Protein AF-A0A2C5Y6F6-F1 (afdb_monomer_lite)

Radius of gyration: 19.6 Å; chains: 1; bounding box: 39×27×60 Å

Organism: NCBI:txid1399860

Foldseek 3Di:
DFDWFFADPPQRDRDPDPPDDVPTDTDGWDWDDDPLPHPDIDTQDSVSDCVVVVVVCVDVVSVVSVVVVVVVVCVVPPPPPDD

Structure (mmCIF, N/CA/C/O backbone):
data_AF-A0A2C5Y6F6-F1
#
_entry.id   AF-A0A2C5Y6F6-F1
#
loop_
_atom_site.group_PDB
_atom_site.id
_atom_site.type_symbol
_atom_site.label_atom_id
_atom_site.label_alt_id
_atom_site.label_comp_id
_atom_site.label_asym_id
_atom_site.label_entity_id
_atom_site.label_seq_id
_atom_site.pdbx_PDB_ins_code
_atom_site.Cartn_x
_atom_site.Cartn_y
_atom_site.Cartn_z
_atom_site.occupancy
_atom_site.B_iso_or_equiv
_atom_site.auth_seq_id
_atom_site.auth_comp_id
_atom_site.auth_asym_id
_atom_site.auth_atom_id
_atom_site.pdbx_PDB_model_num
ATOM 1 N N . MET A 1 1 ? -5.674 -18.916 2.414 1.00 50.75 1 MET A N 1
ATOM 2 C CA . MET A 1 1 ? -6.230 -18.810 3.784 1.00 50.75 1 MET A CA 1
ATOM 3 C C . MET A 1 1 ? -6.637 -17.375 4.092 1.00 50.75 1 MET A C 1
ATOM 5 O O . MET A 1 1 ? -5.792 -16.487 4.046 1.00 50.75 1 MET A O 1
ATOM 9 N N . MET A 1 2 ? -7.905 -17.154 4.429 1.00 55.38 2 MET A N 1
ATOM 10 C CA . MET A 1 2 ? -8.396 -15.896 4.997 1.00 55.38 2 MET A CA 1
ATOM 11 C C . MET A 1 2 ? -7.997 -15.813 6.483 1.00 55.38 2 MET A C 1
ATOM 13 O O . MET A 1 2 ? -8.258 -16.749 7.233 1.00 55.38 2 MET A O 1
ATOM 17 N N . LYS A 1 3 ? -7.324 -14.732 6.910 1.00 61.44 3 LYS A N 1
ATOM 18 C CA . LYS A 1 3 ? -6.945 -14.519 8.322 1.00 61.44 3 LYS A CA 1
ATOM 19 C C . LYS A 1 3 ? -8.025 -13.696 9.025 1.00 61.44 3 LYS A C 1
ATOM 21 O O . LYS A 1 3 ? -8.227 -12.539 8.669 1.00 61.44 3 LYS A O 1
ATOM 26 N N . TYR A 1 4 ? -8.677 -14.289 10.019 1.00 63.72 4 TYR A N 1
ATOM 27 C CA . TYR A 1 4 ? -9.590 -13.596 10.925 1.00 63.72 4 TYR A CA 1
ATOM 28 C C . TYR A 1 4 ? -8.785 -12.849 11.992 1.00 63.72 4 TYR A C 1
ATOM 30 O O . TYR A 1 4 ? -7.814 -13.390 12.526 1.00 63.72 4 TYR A O 1
ATOM 38 N N . CYS A 1 5 ? -9.171 -11.609 12.288 1.00 65.06 5 CYS A N 1
ATOM 39 C CA . CYS A 1 5 ? -8.602 -10.821 13.382 1.00 65.06 5 CYS A CA 1
ATOM 40 C C . CYS A 1 5 ? -9.652 -10.669 14.484 1.00 65.06 5 CYS A C 1
ATOM 42 O O . CYS A 1 5 ? -10.830 -10.456 14.184 1.00 65.06 5 CYS A O 1
ATOM 44 N N . CYS A 1 6 ? -9.239 -10.773 15.751 1.00 67.50 6 CYS A N 1
ATOM 45 C CA . CYS A 1 6 ? -10.136 -10.433 16.846 1.00 67.50 6 CYS A CA 1
ATOM 46 C C . CYS A 1 6 ? -10.259 -8.909 16.937 1.00 67.50 6 CYS A C 1
ATOM 48 O O . CYS A 1 6 ? -9.272 -8.170 16.883 1.00 67.50 6 CYS A O 1
ATOM 50 N N . LEU A 1 7 ? -11.501 -8.449 16.986 1.00 66.56 7 LEU A N 1
ATOM 51 C CA . LEU A 1 7 ? -11.876 -7.065 17.174 1.00 66.56 7 LEU A CA 1
ATOM 52 C C . LEU A 1 7 ? -12.306 -6.870 18.621 1.00 66.56 7 LEU A C 1
ATOM 54 O O . LEU A 1 7 ? -13.083 -7.656 19.174 1.00 66.56 7 LEU A O 1
ATOM 58 N N . ASP A 1 8 ? -11.831 -5.782 19.208 1.00 65.12 8 ASP A N 1
ATOM 59 C CA . ASP A 1 8 ? -12.300 -5.325 20.504 1.00 65.12 8 ASP A CA 1
ATOM 60 C C . ASP A 1 8 ? -13.794 -4.943 20.417 1.00 65.12 8 ASP A C 1
ATOM 62 O O . ASP A 1 8 ? -14.192 -4.210 19.504 1.00 65.12 8 ASP A O 1
ATOM 66 N N . PRO A 1 9 ? -14.648 -5.417 21.338 1.00 64.88 9 PRO A N 1
ATOM 67 C CA . PRO A 1 9 ? -16.091 -5.217 21.250 1.00 64.88 9 PRO A CA 1
ATOM 68 C C . PRO A 1 9 ? -16.534 -3.757 21.432 1.00 64.88 9 PRO A C 1
ATOM 70 O O . PRO A 1 9 ? -17.641 -3.426 21.009 1.00 64.88 9 PRO A O 1
ATOM 73 N N . LYS A 1 10 ? -15.706 -2.885 22.027 1.00 66.75 10 LYS A N 1
ATOM 74 C CA . LYS A 1 10 ? -16.039 -1.468 22.260 1.00 66.75 10 LYS A CA 1
ATOM 75 C C . LYS A 1 10 ? -15.494 -0.545 21.175 1.00 66.75 10 LYS A C 1
ATOM 77 O O . LYS A 1 10 ? -16.134 0.439 20.827 1.00 66.75 10 LYS A O 1
ATOM 82 N N . THR A 1 11 ? -14.314 -0.847 20.650 1.00 64.50 11 THR A N 1
ATOM 83 C CA . THR A 1 11 ? -13.587 0.029 19.721 1.00 64.50 11 THR A CA 1
ATOM 84 C C . THR A 1 11 ? -13.544 -0.507 18.295 1.00 64.50 11 THR A C 1
ATOM 86 O O . THR A 1 11 ? -13.086 0.206 17.406 1.00 64.50 11 THR A O 1
ATOM 89 N N . GLN A 1 12 ? -13.982 -1.753 18.073 1.00 62.62 12 GLN A N 1
ATOM 90 C CA . GLN A 1 12 ? -13.880 -2.473 16.798 1.00 62.62 12 GLN A CA 1
ATOM 91 C C . GLN A 1 12 ? -12.454 -2.492 16.223 1.00 62.62 12 GLN A C 1
ATOM 93 O O . GLN A 1 12 ? -12.251 -2.685 15.026 1.00 62.62 12 GLN A O 1
ATOM 98 N N . ARG A 1 13 ? -11.438 -2.298 17.072 1.00 62.31 13 ARG A N 1
ATOM 99 C CA . ARG A 1 13 ? -10.037 -2.284 16.656 1.00 62.31 13 ARG A CA 1
ATOM 100 C C . ARG A 1 13 ? -9.498 -3.707 16.608 1.00 62.31 13 ARG A C 1
ATOM 102 O O . ARG A 1 13 ? -9.800 -4.482 17.516 1.00 62.31 13 ARG A O 1
ATOM 109 N N . PRO A 1 14 ? -8.664 -4.044 15.611 1.00 64.12 14 PRO A N 1
ATOM 110 C CA . PRO A 1 14 ? -7.947 -5.305 15.624 1.00 64.12 14 PRO A CA 1
ATOM 111 C C . PRO A 1 14 ? -6.981 -5.311 16.810 1.00 64.12 14 PRO A C 1
ATOM 113 O O . PRO A 1 14 ? -6.038 -4.520 16.861 1.00 64.12 14 PRO A O 1
ATOM 116 N N . ILE A 1 15 ? -7.238 -6.191 17.769 1.00 64.00 15 ILE A N 1
ATOM 117 C CA . ILE A 1 15 ? -6.376 -6.416 18.926 1.00 64.00 15 ILE A CA 1
ATOM 118 C C . ILE A 1 15 ? -5.465 -7.605 18.626 1.00 64.00 15 ILE A C 1
ATOM 120 O O . ILE A 1 15 ? -5.893 -8.645 18.136 1.00 64.00 15 ILE A O 1
ATOM 124 N N . GLN A 1 16 ? -4.175 -7.451 18.909 1.00 60.19 16 GLN A N 1
ATOM 125 C CA . GLN A 1 16 ? -3.198 -8.538 18.837 1.00 60.19 16 GLN A CA 1
ATOM 126 C C . GLN A 1 16 ? -3.125 -9.220 20.211 1.00 60.19 16 GLN A C 1
ATOM 128 O O . GLN A 1 16 ? -2.062 -9.319 20.810 1.00 60.19 16 GLN A O 1
ATOM 133 N N . ALA A 1 17 ? -4.280 -9.587 20.771 1.00 52.81 17 ALA A N 1
ATOM 134 C CA . ALA A 1 17 ? -4.362 -10.110 22.129 1.00 52.81 17 ALA A CA 1
ATOM 135 C C . ALA A 1 17 ? -4.322 -11.643 22.107 1.00 52.81 17 ALA A C 1
ATOM 137 O O . ALA A 1 17 ? -5.263 -12.304 21.666 1.00 52.81 17 ALA A O 1
ATOM 138 N N . GLN A 1 18 ? -3.204 -12.191 22.576 1.00 54.19 18 GLN A N 1
ATOM 139 C CA . GLN A 1 18 ? -3.154 -13.503 23.213 1.00 54.19 18 GLN A CA 1
ATOM 140 C C . GLN A 1 18 ? -3.015 -13.239 24.722 1.00 54.19 18 GLN A C 1
ATOM 142 O O . GLN A 1 18 ? -2.146 -12.446 25.088 1.00 54.19 18 GLN A O 1
ATOM 147 N N . PRO A 1 19 ? -3.821 -13.857 25.601 1.00 57.38 19 PRO A N 1
ATOM 148 C CA . PRO A 1 19 ? -4.811 -14.899 25.335 1.00 57.38 19 PRO A CA 1
ATOM 149 C C . PRO A 1 19 ? -6.150 -14.371 24.788 1.00 57.38 19 PRO A C 1
ATOM 151 O O . PRO A 1 19 ? -6.441 -13.177 24.804 1.00 57.38 19 PRO A O 1
ATOM 154 N N . LEU A 1 20 ? -6.933 -15.309 24.253 1.00 55.56 20 LEU A N 1
ATOM 155 C CA . LEU A 1 20 ? -8.240 -15.123 23.629 1.00 55.56 20 LEU A CA 1
ATOM 156 C C . LEU A 1 20 ? -9.202 -14.412 24.598 1.00 55.56 20 LEU A C 1
ATOM 158 O O . LEU A 1 20 ? -9.615 -14.998 25.592 1.00 55.56 20 LEU A O 1
ATOM 162 N N . VAL A 1 21 ? -9.549 -13.154 24.331 1.00 59.84 21 VAL A N 1
ATOM 163 C CA . VAL A 1 21 ? -10.478 -12.406 25.193 1.00 59.84 21 VAL A CA 1
ATOM 164 C C . VAL A 1 21 ? -11.893 -12.968 25.010 1.00 59.84 21 VAL A C 1
ATOM 166 O O . VAL A 1 21 ? -12.432 -12.935 23.898 1.00 59.84 21 VAL A O 1
ATOM 169 N N . GLU A 1 22 ? -12.497 -13.498 26.077 1.00 59.12 22 GLU A N 1
ATOM 170 C CA . GLU A 1 22 ? -13.894 -13.951 26.077 1.00 59.12 22 GLU A CA 1
ATOM 171 C C . GLU A 1 22 ? -14.819 -12.775 25.715 1.00 59.12 22 GLU A C 1
ATOM 173 O O . GLU A 1 22 ? -14.830 -11.740 26.379 1.00 59.12 22 GLU A O 1
ATOM 178 N N . GLY A 1 23 ? -15.553 -12.905 24.603 1.00 64.25 23 GLY A N 1
ATOM 179 C CA . GLY A 1 23 ? -16.425 -11.852 24.060 1.00 64.25 23 GLY A CA 1
ATOM 180 C C . GLY A 1 23 ? -15.834 -11.014 22.916 1.00 64.25 23 GLY A C 1
ATOM 181 O O . GLY A 1 23 ? -16.503 -10.100 22.425 1.00 64.25 23 GLY A O 1
ATOM 182 N N . ALA A 1 24 ? -14.617 -11.309 22.446 1.00 63.59 24 ALA A N 1
ATOM 183 C CA . ALA A 1 24 ? -14.053 -10.645 21.270 1.00 63.59 24 ALA A CA 1
ATOM 184 C C . ALA A 1 24 ? -14.802 -11.032 19.979 1.00 63.59 24 ALA A C 1
ATOM 186 O O . ALA A 1 24 ? -15.060 -12.210 19.715 1.00 63.59 24 ALA A O 1
ATOM 187 N N . LYS A 1 25 ? -15.129 -10.041 19.139 1.00 64.44 25 LYS A N 1
ATOM 188 C CA . LYS A 1 25 ? -15.778 -10.276 17.840 1.00 64.44 25 LYS A CA 1
ATOM 189 C C . LYS A 1 25 ? -14.715 -10.616 16.803 1.00 64.44 25 LYS A C 1
ATOM 191 O O . LYS A 1 25 ? -13.821 -9.818 16.563 1.00 64.44 25 LYS A O 1
ATOM 196 N N . TYR A 1 26 ? -14.809 -11.767 16.150 1.00 64.38 26 TYR A N 1
ATOM 197 C CA . TYR A 1 26 ? -13.910 -12.101 15.043 1.00 64.38 26 TYR A CA 1
ATOM 198 C C . TYR A 1 26 ? -14.466 -11.523 13.753 1.00 64.38 26 TYR A C 1
ATOM 200 O O . TYR A 1 26 ? -15.584 -11.849 13.359 1.00 64.38 26 TYR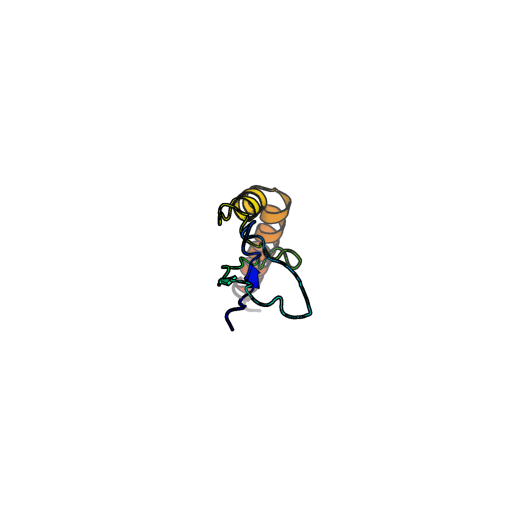 A O 1
ATOM 208 N N . ALA A 1 27 ? -13.683 -10.679 13.089 1.00 67.81 27 ALA A N 1
ATOM 209 C CA . ALA A 1 27 ? -14.031 -10.172 11.773 1.00 67.81 27 ALA A CA 1
ATOM 210 C C . ALA A 1 27 ? -12.975 -10.573 10.752 1.00 67.81 27 ALA A C 1
ATOM 212 O O . ALA A 1 27 ? -11.771 -10.647 11.032 1.00 67.81 27 ALA A O 1
ATOM 213 N N . TRP A 1 28 ? -13.451 -10.821 9.540 1.00 66.25 28 TRP A N 1
ATOM 214 C CA . TRP A 1 28 ? -12.588 -10.920 8.383 1.00 66.25 28 TRP A CA 1
ATOM 215 C C . TRP A 1 28 ? -12.188 -9.513 7.936 1.00 66.25 28 TRP A C 1
ATOM 217 O O . TRP A 1 28 ? -13.052 -8.669 7.707 1.00 66.25 28 TRP A O 1
ATOM 227 N N . LEU A 1 29 ? -10.882 -9.262 7.817 1.00 67.12 29 LEU A N 1
ATOM 228 C CA . LEU A 1 29 ? -10.356 -7.990 7.324 1.00 67.12 29 LEU A CA 1
ATOM 229 C C . LEU A 1 29 ? -9.627 -8.214 5.989 1.00 67.12 29 LEU A C 1
ATOM 231 O O . LEU A 1 29 ? -8.640 -8.961 5.968 1.00 67.12 29 LEU A O 1
ATOM 235 N N . PRO A 1 30 ? -10.057 -7.573 4.883 1.00 68.62 30 PRO A N 1
ATOM 236 C CA . PRO A 1 30 ? -9.353 -7.656 3.607 1.00 68.62 30 PRO A CA 1
ATOM 237 C C . PRO A 1 30 ? -7.983 -6.990 3.739 1.00 68.62 30 PRO A C 1
ATOM 239 O O . PRO A 1 30 ? -7.891 -5.803 4.029 1.00 68.62 30 PRO A O 1
ATOM 242 N N . ARG A 1 31 ? -6.896 -7.742 3.542 1.00 77.00 31 ARG A N 1
ATOM 243 C CA . ARG A 1 31 ? -5.524 -7.212 3.617 1.00 77.00 31 ARG A CA 1
ATOM 244 C C . ARG A 1 31 ? -4.972 -7.029 2.214 1.00 77.00 31 ARG A C 1
ATOM 246 O O . ARG A 1 31 ? -4.940 -7.989 1.448 1.00 77.00 31 ARG A O 1
ATOM 253 N N . ILE A 1 32 ? -4.487 -5.831 1.904 1.00 83.38 32 ILE A N 1
ATOM 254 C CA . ILE A 1 32 ? -3.926 -5.513 0.586 1.00 83.38 32 ILE A CA 1
ATOM 255 C C . ILE A 1 32 ? -2.399 -5.572 0.669 1.00 83.38 32 ILE A C 1
ATOM 257 O O . ILE A 1 32 ? -1.789 -4.959 1.549 1.00 83.38 32 ILE A O 1
ATOM 261 N N . ARG A 1 33 ? -1.768 -6.319 -0.240 1.00 83.62 33 ARG A N 1
ATOM 262 C CA . ARG A 1 33 ? -0.308 -6.398 -0.374 1.00 83.62 33 ARG A CA 1
ATOM 263 C C . ARG A 1 33 ? 0.108 -5.770 -1.700 1.00 83.62 33 ARG A C 1
ATOM 265 O O . ARG A 1 33 ? -0.413 -6.154 -2.739 1.00 83.62 33 ARG A O 1
ATOM 272 N N . CYS A 1 34 ? 1.079 -4.862 -1.654 1.00 86.94 34 CYS A N 1
ATOM 273 C CA . CYS A 1 34 ? 1.769 -4.405 -2.857 1.00 86.94 34 CYS A CA 1
ATOM 274 C C . CYS A 1 34 ? 2.861 -5.415 -3.227 1.00 86.94 34 CYS A C 1
ATOM 276 O O . CYS A 1 34 ? 3.651 -5.799 -2.363 1.00 86.94 34 CYS A O 1
ATOM 278 N N . LEU A 1 35 ? 2.900 -5.857 -4.484 1.00 84.62 35 LEU A N 1
ATOM 279 C CA . LEU A 1 35 ? 3.919 -6.799 -4.960 1.00 84.62 35 LEU A CA 1
ATOM 280 C C . LEU A 1 35 ? 5.223 -6.080 -5.322 1.00 84.62 35 LEU A C 1
ATOM 282 O O . LEU A 1 35 ? 6.298 -6.604 -5.049 1.00 84.62 35 LEU A O 1
ATOM 286 N N . ASP A 1 36 ? 5.132 -4.847 -5.825 1.00 86.69 36 ASP A N 1
ATOM 287 C CA . ASP A 1 36 ? 6.290 -3.990 -6.108 1.00 86.69 36 ASP A CA 1
ATOM 288 C C . ASP A 1 36 ? 6.963 -3.481 -4.819 1.00 86.69 36 ASP A C 1
ATOM 290 O O . ASP A 1 36 ? 8.174 -3.270 -4.753 1.00 86.69 36 ASP A O 1
ATOM 294 N N . CYS A 1 37 ? 6.184 -3.293 -3.750 1.00 87.06 37 CYS A N 1
ATOM 295 C CA . CYS A 1 37 ? 6.673 -2.848 -2.447 1.00 87.06 37 CYS A CA 1
ATOM 296 C C . CYS A 1 37 ? 6.611 -3.982 -1.420 1.00 87.06 37 CYS A C 1
ATOM 298 O O . CYS A 1 37 ? 5.695 -4.057 -0.601 1.00 87.06 37 CYS A O 1
ATOM 300 N N . THR A 1 38 ? 7.652 -4.813 -1.433 1.00 73.38 38 THR A N 1
ATOM 301 C CA . THR A 1 38 ? 7.834 -6.058 -0.664 1.00 73.38 38 THR A CA 1
ATOM 302 C C . THR A 1 38 ? 7.582 -5.979 0.848 1.00 73.38 38 THR A C 1
ATOM 304 O O . THR A 1 38 ? 7.331 -7.008 1.469 1.00 73.38 38 THR A O 1
ATOM 307 N N . THR A 1 39 ? 7.605 -4.796 1.467 1.00 64.88 39 THR A N 1
ATOM 308 C CA . THR A 1 39 ? 7.557 -4.653 2.935 1.00 64.88 39 THR A CA 1
ATOM 309 C C . THR A 1 39 ? 6.222 -4.166 3.502 1.00 64.88 39 THR A C 1
ATOM 311 O O . THR A 1 39 ? 6.093 -4.086 4.724 1.00 64.88 39 THR A O 1
ATOM 314 N N . LYS A 1 40 ? 5.218 -3.819 2.680 1.00 64.81 40 LYS A N 1
ATOM 315 C CA . LYS A 1 40 ? 3.988 -3.184 3.195 1.00 64.81 40 LYS A CA 1
ATOM 316 C C . LYS A 1 40 ? 2.735 -4.025 2.971 1.00 64.81 40 LYS A C 1
ATOM 318 O O . LYS A 1 40 ? 2.251 -4.200 1.854 1.00 64.81 40 LYS A O 1
ATOM 323 N N . LEU A 1 41 ? 2.192 -4.515 4.084 1.00 71.62 41 LEU A N 1
ATOM 324 C CA . LEU A 1 41 ? 0.882 -5.147 4.169 1.00 71.62 41 LEU A CA 1
ATOM 325 C C . LEU A 1 41 ? -0.096 -4.141 4.774 1.00 71.62 41 LEU A C 1
ATOM 327 O O . LEU A 1 41 ? 0.040 -3.759 5.936 1.00 71.62 41 LEU A O 1
ATOM 331 N N . TYR A 1 42 ? -1.057 -3.696 3.973 1.00 75.50 42 TYR A N 1
ATOM 332 C CA . TYR A 1 42 ? -2.020 -2.680 4.364 1.00 75.50 42 TYR A CA 1
ATOM 333 C C . TYR A 1 42 ? -3.224 -3.342 5.018 1.00 75.50 42 TYR A C 1
ATOM 335 O O . TYR A 1 42 ? -3.936 -4.139 4.401 1.00 75.50 42 TYR A O 1
ATOM 343 N N . THR A 1 43 ? -3.422 -3.012 6.290 1.00 71.06 43 THR A N 1
ATOM 344 C CA . THR A 1 43 ? -4.627 -3.356 7.041 1.00 71.06 43 THR A CA 1
ATOM 345 C C . THR A 1 43 ? -5.604 -2.183 6.913 1.00 71.06 43 THR A C 1
ATOM 347 O O . THR A 1 43 ? -5.177 -1.043 7.137 1.00 71.06 43 THR A O 1
ATOM 350 N N . PRO A 1 44 ? -6.869 -2.419 6.525 1.00 67.44 44 PRO A N 1
ATOM 351 C CA . PRO A 1 44 ? -7.867 -1.365 6.399 1.00 67.44 44 PRO A CA 1
ATOM 352 C C . PRO A 1 44 ? -8.048 -0.655 7.744 1.00 67.44 44 PRO A C 1
ATOM 354 O O . PRO A 1 44 ? -7.923 -1.269 8.807 1.00 67.44 44 PRO A O 1
ATOM 357 N N . GLY A 1 45 ? -8.244 0.663 7.681 1.00 61.91 45 GLY A N 1
ATOM 358 C CA . GLY A 1 45 ? -8.403 1.517 8.859 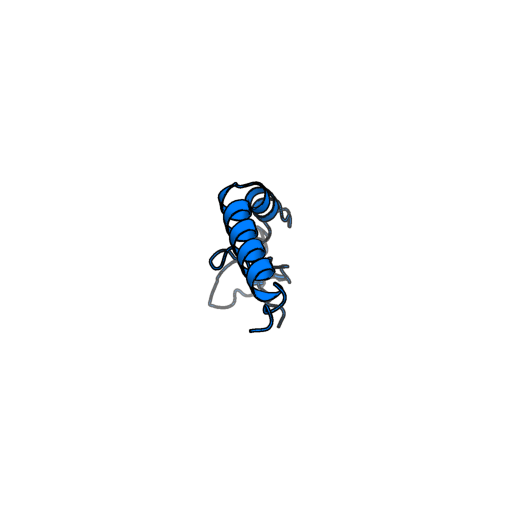1.00 61.91 45 GLY A CA 1
ATOM 359 C C . GLY A 1 45 ? -9.716 1.265 9.615 1.00 61.91 45 GLY A C 1
ATOM 360 O O . GLY A 1 45 ? -10.492 0.402 9.213 1.00 61.91 45 GLY A O 1
ATOM 361 N N . PRO A 1 46 ? -9.988 2.022 10.694 1.00 59.28 46 PRO A N 1
ATOM 362 C CA . PRO A 1 46 ? -11.246 1.931 11.447 1.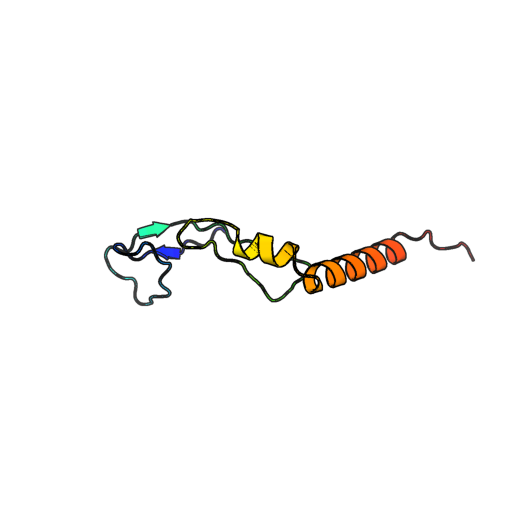00 59.28 46 PRO A CA 1
ATOM 363 C C . PRO A 1 46 ? -12.486 2.153 10.564 1.00 59.28 46 PRO A C 1
ATOM 365 O O . PRO A 1 46 ? -13.516 1.536 10.801 1.00 59.28 46 PRO A O 1
ATOM 368 N N . ASP A 1 47 ? -12.350 2.936 9.493 1.00 63.00 47 ASP A N 1
ATOM 369 C CA . ASP A 1 47 ? -13.397 3.175 8.492 1.00 63.00 47 ASP A CA 1
ATOM 370 C C . ASP A 1 47 ? -13.547 2.028 7.470 1.00 63.00 47 ASP A C 1
ATOM 372 O O . ASP A 1 47 ? -14.278 2.148 6.493 1.00 63.00 47 ASP A O 1
ATOM 376 N N . MET A 1 48 ? -12.800 0.929 7.638 1.00 65.19 48 MET A N 1
ATOM 377 C CA . MET A 1 48 ? -12.659 -0.168 6.671 1.00 65.19 48 MET A CA 1
ATOM 378 C C . MET A 1 48 ? -12.176 0.266 5.273 1.00 65.19 48 MET A C 1
ATOM 380 O O . MET A 1 48 ? -12.342 -0.461 4.296 1.00 65.19 48 MET A O 1
ATOM 384 N N . THR A 1 49 ? -11.528 1.428 5.158 1.00 70.19 49 THR A N 1
ATOM 385 C CA . THR A 1 49 ? -11.099 1.982 3.866 1.00 70.19 49 THR A CA 1
ATOM 386 C C . THR A 1 49 ? -9.674 1.586 3.476 1.00 70.19 49 THR A C 1
ATOM 388 O O . THR A 1 49 ? -8.796 1.338 4.313 1.00 70.19 49 THR A O 1
ATOM 391 N N . ALA A 1 50 ? -9.421 1.594 2.165 1.00 77.25 50 ALA A N 1
ATOM 392 C CA . ALA A 1 50 ? -8.109 1.371 1.557 1.00 77.25 50 ALA A CA 1
ATOM 393 C C . ALA A 1 50 ? -7.281 2.665 1.404 1.00 77.25 50 ALA A C 1
ATOM 395 O O . ALA A 1 50 ? -6.271 2.675 0.704 1.00 77.25 50 ALA A O 1
ATOM 396 N N . GLN A 1 51 ? -7.641 3.758 2.083 1.00 80.31 51 GLN A N 1
ATOM 397 C CA . GLN A 1 51 ? -7.044 5.086 1.876 1.00 80.31 51 GLN A CA 1
ATOM 398 C C . GLN A 1 51 ? -5.513 5.114 2.082 1.00 80.31 51 GLN A C 1
ATOM 400 O O . GLN A 1 51 ? -4.771 5.782 1.355 1.00 80.31 51 GLN A O 1
ATOM 405 N N . LYS A 1 52 ? -4.992 4.337 3.044 1.00 78.38 52 LYS A N 1
ATOM 406 C CA . LYS A 1 52 ? -3.536 4.186 3.255 1.00 78.38 52 LYS A CA 1
ATOM 407 C C . LYS A 1 52 ? -2.836 3.483 2.087 1.00 78.38 52 LYS A C 1
ATOM 409 O O . LYS A 1 52 ? -1.658 3.727 1.841 1.00 78.38 52 LYS A O 1
ATOM 414 N N . PHE A 1 53 ? -3.548 2.606 1.386 1.00 84.25 53 PHE A N 1
ATOM 415 C CA . PHE A 1 53 ? -3.050 1.948 0.186 1.00 84.25 53 PHE A CA 1
ATOM 416 C C . PHE A 1 53 ? -3.119 2.885 -1.027 1.00 84.25 53 PHE A C 1
ATOM 418 O O . PHE A 1 53 ? -2.141 3.007 -1.756 1.00 84.25 53 PHE A O 1
ATOM 425 N N . GLU A 1 54 ? -4.202 3.642 -1.196 1.00 86.81 54 GLU A N 1
ATOM 426 C CA . GLU A 1 54 ? -4.320 4.632 -2.280 1.00 86.81 54 GLU A CA 1
ATOM 427 C C . GLU A 1 54 ? -3.245 5.721 -2.205 1.00 86.81 54 GLU A C 1
ATOM 429 O O . GLU A 1 54 ? -2.626 6.080 -3.206 1.00 86.81 54 GLU A O 1
ATOM 434 N N . THR A 1 55 ? -2.975 6.230 -1.003 1.00 88.69 55 THR A N 1
ATOM 435 C CA . THR A 1 55 ? -1.888 7.198 -0.784 1.00 88.69 55 THR A CA 1
ATOM 436 C C . THR A 1 55 ? -0.520 6.598 -1.098 1.00 88.69 55 THR A C 1
ATOM 438 O O . THR A 1 55 ? 0.352 7.300 -1.602 1.00 88.69 55 THR A O 1
ATOM 441 N N . HIS A 1 56 ? -0.335 5.298 -0.870 1.00 87.06 56 HIS A N 1
ATOM 442 C CA . HIS A 1 56 ? 0.872 4.588 -1.273 1.00 87.06 56 HIS A CA 1
ATOM 443 C C . HIS A 1 56 ? 1.036 4.504 -2.793 1.00 87.06 56 HIS A C 1
ATOM 445 O O . HIS A 1 56 ? 2.152 4.722 -3.266 1.00 87.06 56 HIS A O 1
ATOM 451 N N . LEU A 1 57 ? -0.042 4.254 -3.544 1.00 89.31 57 LEU A N 1
ATOM 452 C CA . LEU A 1 57 ? -0.002 4.249 -5.011 1.00 89.31 57 LEU A CA 1
ATOM 453 C C . LEU A 1 57 ? 0.371 5.627 -5.578 1.00 89.31 57 LEU A C 1
ATOM 455 O O . LEU A 1 57 ? 1.075 5.716 -6.580 1.00 89.31 57 LEU A O 1
ATOM 459 N N . LYS A 1 58 ? -0.060 6.706 -4.909 1.00 89.06 58 LYS A N 1
ATOM 460 C CA . LYS A 1 58 ? 0.238 8.095 -5.301 1.00 89.06 58 LYS A CA 1
ATOM 461 C C . LYS A 1 58 ? 1.677 8.537 -4.998 1.00 89.06 58 LYS A C 1
ATOM 463 O O . LYS A 1 58 ? 2.112 9.564 -5.512 1.00 89.06 58 LYS A O 1
ATOM 468 N N . TRP A 1 59 ? 2.421 7.807 -4.166 1.00 87.56 59 TRP A N 1
ATOM 469 C CA . TRP A 1 59 ? 3.795 8.165 -3.803 1.00 87.56 59 TRP A CA 1
ATOM 470 C C . TRP A 1 59 ? 4.795 7.802 -4.911 1.00 87.56 59 TRP A C 1
ATOM 472 O O . TRP A 1 59 ? 4.778 6.685 -5.430 1.00 87.56 59 TRP A O 1
ATOM 482 N N . ASN A 1 60 ? 5.742 8.703 -5.204 1.00 87.62 60 ASN A N 1
ATOM 483 C CA . ASN A 1 60 ? 6.755 8.497 -6.254 1.00 87.62 60 ASN A CA 1
ATOM 484 C C . ASN A 1 60 ? 7.570 7.207 -6.068 1.00 87.62 60 ASN A C 1
ATOM 486 O O . ASN A 1 60 ? 7.853 6.517 -7.041 1.00 87.62 60 ASN A O 1
ATOM 490 N N . GLY A 1 61 ? 7.869 6.822 -4.823 1.00 88.56 61 GLY A N 1
ATOM 491 C CA . GLY A 1 61 ? 8.621 5.595 -4.544 1.00 88.56 61 GLY A CA 1
ATOM 492 C C . GLY A 1 61 ? 7.909 4.303 -4.967 1.00 88.56 61 GLY A C 1
ATOM 493 O O . GLY A 1 61 ? 8.575 3.312 -5.237 1.00 88.56 61 GLY A O 1
ATOM 494 N N . HIS A 1 62 ? 6.570 4.282 -5.046 1.00 91.56 62 HIS A N 1
ATOM 495 C CA . HIS A 1 62 ? 5.860 3.146 -5.646 1.00 91.56 62 HIS A CA 1
ATOM 496 C C . HIS A 1 62 ? 6.040 3.139 -7.166 1.00 91.56 62 HIS A C 1
ATOM 498 O O . HIS A 1 62 ? 6.407 2.117 -7.741 1.00 91.56 62 HIS A O 1
ATOM 504 N N . ARG A 1 63 ? 5.823 4.296 -7.798 1.00 92.31 63 ARG A N 1
ATOM 505 C CA . ARG A 1 63 ? 5.895 4.466 -9.251 1.00 92.31 63 ARG A CA 1
ATOM 506 C C . ARG A 1 63 ? 7.275 4.117 -9.815 1.00 92.31 63 ARG A C 1
ATOM 508 O O . ARG A 1 63 ? 7.354 3.485 -10.861 1.00 92.31 63 ARG A O 1
ATOM 515 N N . GLU A 1 64 ? 8.345 4.469 -9.107 1.00 93.12 64 GLU A N 1
ATOM 516 C CA . GLU A 1 64 ? 9.714 4.108 -9.492 1.00 93.12 64 GLU A CA 1
ATOM 517 C C . GLU A 1 64 ? 9.918 2.588 -9.541 1.00 93.12 64 GLU A C 1
ATOM 519 O O . GLU A 1 64 ? 10.424 2.064 -10.531 1.00 93.12 64 GLU A O 1
ATOM 524 N N . LYS A 1 65 ? 9.449 1.859 -8.522 1.00 90.31 65 LYS A N 1
ATOM 525 C CA . LYS A 1 65 ? 9.543 0.392 -8.499 1.00 90.31 65 LYS A CA 1
ATOM 526 C C . LYS A 1 65 ? 8.713 -0.268 -9.592 1.00 90.31 65 LYS A C 1
ATOM 528 O O . LYS A 1 65 ? 9.165 -1.238 -10.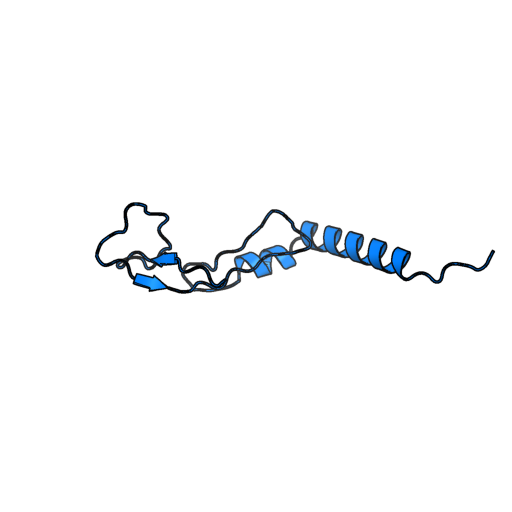191 1.00 90.31 65 LYS A O 1
ATOM 533 N N . VAL A 1 66 ? 7.530 0.277 -9.883 1.00 92.62 66 VAL A N 1
ATOM 534 C CA . VAL A 1 66 ? 6.706 -0.191 -11.007 1.00 92.62 66 VAL A CA 1
ATOM 535 C C . VAL A 1 66 ? 7.449 0.007 -12.327 1.00 92.62 66 VAL A C 1
ATOM 537 O O . VAL A 1 66 ? 7.513 -0.921 -13.124 1.00 92.62 66 VAL A O 1
ATOM 540 N N . ASN A 1 67 ? 8.072 1.168 -12.542 1.00 93.12 67 ASN A N 1
ATOM 541 C CA . ASN A 1 67 ? 8.863 1.411 -13.749 1.00 93.12 67 ASN A CA 1
ATOM 542 C C . ASN A 1 67 ? 10.052 0.445 -13.867 1.00 93.12 67 ASN A C 1
ATOM 544 O O . ASN A 1 67 ? 10.305 -0.060 -14.955 1.00 93.12 67 ASN A O 1
ATOM 548 N N . GLN A 1 68 ? 10.750 0.146 -12.766 1.00 91.94 68 GLN A N 1
ATOM 549 C CA . GLN A 1 68 ? 11.829 -0.851 -12.759 1.00 91.94 68 GLN A CA 1
ATOM 550 C C . GLN A 1 68 ? 11.320 -2.247 -13.137 1.00 91.94 68 GLN A C 1
ATOM 552 O O . GLN A 1 68 ? 11.950 -2.932 -13.942 1.00 91.94 68 GLN A O 1
ATOM 557 N N . ARG A 1 69 ? 10.161 -2.659 -12.604 1.00 92.31 69 ARG A N 1
ATOM 558 C CA . ARG A 1 69 ? 9.529 -3.930 -12.979 1.00 92.31 69 ARG A CA 1
ATOM 559 C C . ARG A 1 69 ? 9.170 -3.959 -14.464 1.00 92.31 69 ARG A C 1
ATOM 561 O O . ARG A 1 69 ? 9.505 -4.932 -15.129 1.00 92.31 69 ARG A O 1
ATOM 568 N N . LEU A 1 70 ? 8.540 -2.900 -14.971 1.00 93.19 70 LEU A N 1
ATOM 569 C CA . LEU A 1 70 ? 8.145 -2.800 -16.377 1.00 93.19 70 LEU A CA 1
ATOM 570 C C . LEU A 1 70 ? 9.359 -2.808 -17.315 1.00 93.19 70 LEU A C 1
ATOM 572 O O . LEU A 1 70 ? 9.313 -3.452 -18.357 1.00 93.19 70 LEU A O 1
ATOM 576 N N . ALA A 1 71 ? 10.459 -2.150 -16.937 1.00 92.19 71 ALA A N 1
ATOM 577 C CA . ALA A 1 71 ? 11.705 -2.190 -17.700 1.00 92.19 71 ALA A CA 1
ATOM 578 C C . ALA A 1 71 ? 12.294 -3.611 -17.750 1.00 92.19 71 ALA A C 1
ATOM 580 O O . ALA A 1 71 ? 12.654 -4.093 -18.820 1.00 92.19 71 ALA A O 1
ATOM 581 N N . ALA A 1 72 ? 12.314 -4.319 -16.616 1.00 89.19 72 ALA A N 1
ATOM 582 C CA . ALA A 1 72 ? 12.754 -5.714 -16.561 1.00 89.19 72 ALA A CA 1
ATOM 583 C C . ALA A 1 72 ? 11.793 -6.683 -17.281 1.00 89.19 72 ALA A C 1
ATOM 585 O O . ALA A 1 72 ? 12.200 -7.746 -17.742 1.00 89.19 72 ALA A O 1
ATOM 586 N N . GLU A 1 73 ? 10.500 -6.369 -17.357 1.00 89.19 73 GLU A N 1
ATOM 587 C CA . GLU A 1 73 ? 9.524 -7.105 -18.170 1.00 89.19 73 GLU A CA 1
ATOM 588 C C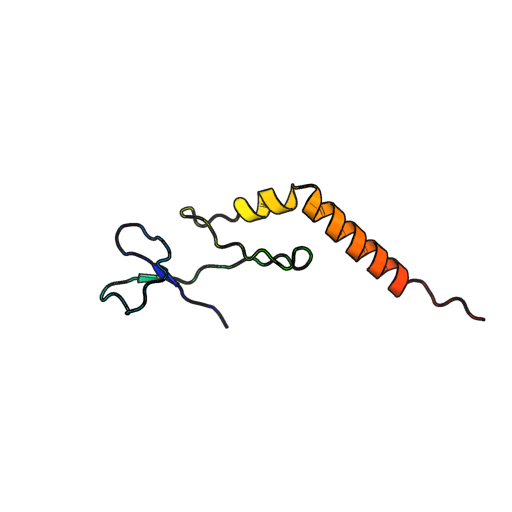 . GLU A 1 73 ? 9.780 -6.898 -19.664 1.00 89.19 73 GLU A C 1
ATOM 590 O O . GLU A 1 73 ? 9.837 -7.880 -20.398 1.00 89.19 73 GLU A O 1
ATOM 595 N N . ALA A 1 74 ? 10.022 -5.657 -20.089 1.00 88.62 74 ALA A N 1
ATOM 596 C CA . ALA A 1 74 ? 10.332 -5.335 -21.477 1.00 88.62 74 ALA A CA 1
ATOM 597 C C . ALA A 1 74 ? 11.632 -6.000 -21.960 1.00 88.62 74 ALA A C 1
ATOM 599 O O . ALA A 1 74 ? 11.675 -6.503 -23.076 1.00 88.62 74 ALA A O 1
ATOM 600 N N . GLU A 1 75 ? 12.672 -6.058 -21.123 1.00 83.25 75 GLU A N 1
ATOM 601 C CA . GLU A 1 75 ? 13.928 -6.731 -21.486 1.00 83.25 75 GLU A CA 1
ATOM 602 C C . GLU A 1 75 ? 13.778 -8.256 -21.587 1.00 83.25 75 GLU A C 1
ATOM 604 O O . GLU A 1 75 ? 14.422 -8.891 -22.417 1.00 83.25 75 GLU A O 1
ATOM 609 N N . ARG A 1 76 ? 12.885 -8.854 -20.787 1.00 81.50 76 ARG A N 1
ATOM 610 C CA . ARG A 1 76 ? 12.574 -10.291 -20.874 1.00 81.50 76 ARG A CA 1
ATOM 611 C C . ARG A 1 76 ? 11.749 -10.659 -22.104 1.00 81.50 76 ARG A C 1
ATOM 613 O O . ARG A 1 76 ? 11.896 -11.772 -22.596 1.00 81.50 76 ARG A O 1
ATOM 620 N N . ASP A 1 77 ? 10.865 -9.768 -22.545 1.00 76.62 77 ASP A N 1
ATOM 621 C CA . ASP A 1 77 ? 9.992 -9.982 -23.708 1.00 76.62 77 ASP A CA 1
ATOM 622 C C . ASP A 1 77 ? 10.640 -9.530 -25.027 1.00 76.62 77 ASP A C 1
ATOM 624 O O . ASP A 1 77 ? 10.124 -9.805 -26.110 1.00 76.62 77 ASP A O 1
ATOM 628 N N . ALA A 1 78 ? 11.796 -8.857 -24.957 1.00 72.88 78 ALA A N 1
ATOM 629 C CA . ALA A 1 78 ? 12.54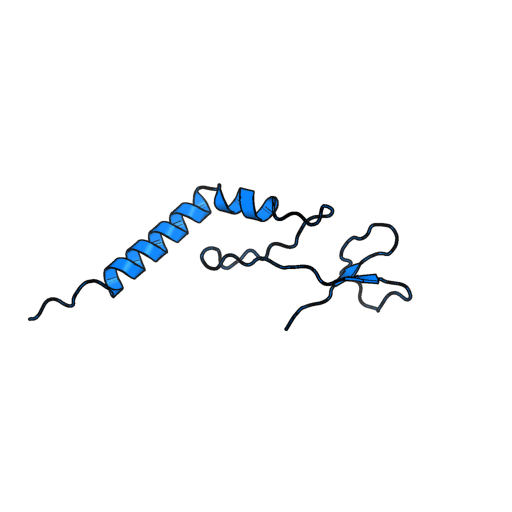5 -8.469 -26.138 1.00 72.88 78 ALA A CA 1
ATOM 630 C C . ALA A 1 78 ? 12.867 -9.719 -26.980 1.00 72.88 78 ALA A C 1
ATOM 632 O O . ALA A 1 78 ? 13.424 -10.691 -26.453 1.00 72.88 78 ALA A O 1
ATOM 633 N N . PRO A 1 79 ? 12.531 -9.719 -28.285 1.00 67.69 79 PRO A N 1
ATOM 634 C CA . PRO A 1 79 ? 12.797 -10.860 -29.141 1.00 67.69 79 PRO A CA 1
ATOM 635 C C . PRO A 1 79 ? 14.301 -11.110 -29.135 1.00 67.69 79 PRO A C 1
ATOM 637 O O . PRO A 1 79 ? 15.087 -10.224 -29.474 1.00 67.69 79 PRO A O 1
ATOM 640 N N . SER A 1 80 ? 14.696 -12.309 -28.705 1.00 64.38 80 SER A N 1
ATOM 641 C CA . SER A 1 80 ? 16.086 -12.748 -28.726 1.00 64.38 80 SER A CA 1
ATOM 642 C C . SER A 1 80 ? 16.592 -12.584 -30.156 1.00 64.38 80 SER A C 1
ATOM 644 O O . SER A 1 80 ? 16.134 -13.288 -31.056 1.00 64.38 80 SER A O 1
ATOM 646 N N . ALA A 1 81 ? 17.458 -11.595 -30.386 1.00 58.50 81 ALA A N 1
ATOM 647 C CA . ALA A 1 81 ? 17.995 -11.334 -31.711 1.00 58.50 81 ALA A CA 1
ATOM 648 C C . ALA A 1 81 ? 18.684 -12.618 -32.213 1.00 58.50 81 ALA A C 1
ATOM 650 O O . ALA A 1 81 ? 19.523 -13.163 -31.488 1.00 58.50 81 ALA A O 1
ATOM 651 N N . PRO A 1 82 ? 18.320 -13.145 -33.397 1.00 63.72 82 PRO A N 1
ATOM 652 C CA . PRO A 1 82 ? 19.001 -14.307 -33.945 1.00 63.72 82 PRO A CA 1
ATOM 653 C C . PRO A 1 82 ? 20.461 -13.935 -34.234 1.00 63.72 82 PRO A C 1
ATOM 655 O O . PRO A 1 82 ? 20.728 -12.880 -34.813 1.00 63.72 82 PRO A O 1
ATOM 658 N N . SER A 1 83 ? 21.379 -14.777 -33.747 1.00 61.97 83 SER A N 1
ATOM 659 C CA . SER A 1 83 ? 22.829 -14.687 -33.982 1.00 61.97 83 SER A CA 1
ATOM 660 C C . SER A 1 83 ? 23.199 -14.916 -35.442 1.00 61.97 83 SER A C 1
ATOM 662 O O . SER A 1 83 ? 22.479 -15.689 -36.114 1.00 61.97 83 SER A O 1
#

Sequence (83 aa):
MMKYCCLDPKTQRPIQAQPLVEGAKYAWLPRIRCLDCTTKLYTPGPDMTAQKFETHLKWNGHREKVNQRLAAEAERDAPSAPS

pLDDT: mean 73.65, std 12.46, range [50.75, 93.19]

Secondary structure (DSSP, 8-state):
-PPEEEEPTTT--B---SS--TTPEEEE-PPEE-SSSTT-EEPP-TT---HHHHHHHHSHHHHHHHHHHHHHHHHHHS-----